Protein AF-A0A414AIY6-F1 (afdb_monomer_lite)

Organism: NCBI:txid208479

pLDDT: mean 79.93, std 10.82, range [49.5, 92.75]

Sequence (89 aa):
MTIKKIPCTYGEYEFYETINNTEVRIASLTGQLVGHSKMFLTMYFPARECSEVILDLKYHAYEEVLEKAMRIIRKKMYVAAQEILNGIR

Radius of gyration: 13.95 Å; chains: 1; bounding box: 40×20×39 Å

Foldseek 3Di:
DDWDWDADPPLKIWIWDQDPNDTDTFWIWAADPPDRQWIWIFGDPPDDDRPGDIDGPPPDDSVVSVVVSVVVSVVVNVVVVVVVVVVVD

Structure (mmCIF, N/CA/C/O backbone):
data_AF-A0A414AIY6-F1
#
_entry.id   AF-A0A414AIY6-F1
#
loop_
_atom_site.group_PDB
_atom_site.id
_atom_site.type_symbol
_atom_site.label_atom_id
_atom_site.label_alt_id
_atom_site.label_comp_id
_atom_site.label_asym_id
_atom_site.label_entity_id
_atom_site.label_seq_id
_atom_site.pdbx_PDB_ins_code
_atom_site.Cartn_x
_atom_site.Cartn_y
_atom_site.Cartn_z
_atom_site.occupancy
_atom_site.B_iso_or_equiv
_atom_si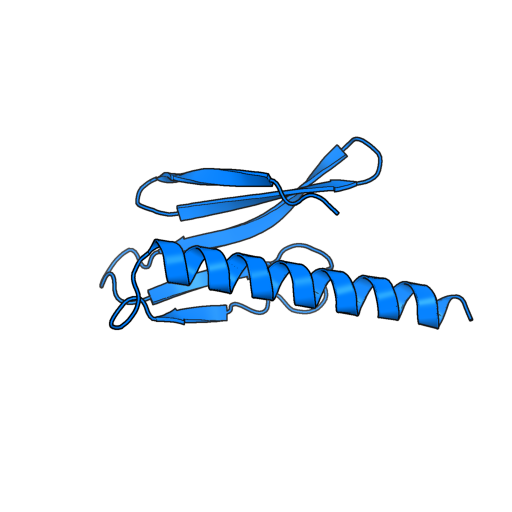te.auth_seq_id
_atom_site.auth_comp_id
_atom_site.auth_asym_id
_atom_site.auth_atom_id
_atom_site.pdbx_PDB_model_num
ATOM 1 N N . MET A 1 1 ? -6.426 10.823 8.528 1.00 68.56 1 MET A N 1
ATOM 2 C CA . MET A 1 1 ? -5.747 9.662 7.930 1.00 68.56 1 MET A CA 1
ATOM 3 C C . MET A 1 1 ? -4.592 10.199 7.113 1.00 68.56 1 MET A C 1
ATOM 5 O O . MET A 1 1 ? -4.827 10.911 6.137 1.00 68.56 1 MET A O 1
ATOM 9 N N . THR A 1 2 ? -3.378 9.961 7.584 1.00 80.44 2 THR A N 1
ATOM 10 C CA . THR A 1 2 ? -2.145 10.475 6.992 1.00 80.44 2 THR A CA 1
ATOM 11 C C . THR A 1 2 ? -1.298 9.285 6.580 1.00 80.44 2 THR A C 1
ATOM 13 O O . THR A 1 2 ? -0.586 8.706 7.395 1.00 80.44 2 THR A O 1
ATOM 16 N N . ILE A 1 3 ? -1.362 8.956 5.290 1.00 86.12 3 ILE A N 1
ATOM 17 C CA . ILE A 1 3 ? -0.588 7.856 4.722 1.00 86.12 3 ILE A CA 1
ATOM 18 C C . ILE A 1 3 ? 0.830 8.352 4.447 1.00 86.12 3 ILE A C 1
ATOM 20 O O . ILE A 1 3 ? 1.039 9.248 3.620 1.00 86.12 3 ILE A O 1
ATOM 24 N N . LYS A 1 4 ? 1.803 7.738 5.113 1.00 90.44 4 LYS A N 1
ATOM 25 C CA . LYS A 1 4 ? 3.232 7.916 4.864 1.00 90.44 4 LYS A CA 1
ATOM 26 C C . LYS A 1 4 ? 3.662 6.982 3.736 1.00 90.44 4 LYS A C 1
ATOM 28 O O . LYS A 1 4 ? 3.315 5.805 3.735 1.00 90.44 4 LYS A O 1
ATOM 33 N N . LYS A 1 5 ? 4.429 7.508 2.781 1.00 90.88 5 LYS A N 1
ATOM 34 C CA . LYS A 1 5 ? 5.035 6.741 1.683 1.00 90.88 5 LYS A CA 1
ATOM 35 C C . LYS A 1 5 ? 6.546 6.682 1.883 1.00 90.88 5 LYS A C 1
ATOM 37 O O . LYS A 1 5 ? 7.165 7.721 2.109 1.00 90.88 5 LYS A O 1
ATOM 42 N N . ILE A 1 6 ? 7.122 5.490 1.809 1.00 91.12 6 ILE A N 1
ATOM 43 C CA . ILE A 1 6 ? 8.560 5.256 1.969 1.00 91.12 6 ILE A CA 1
ATOM 44 C C . ILE A 1 6 ? 9.086 4.660 0.658 1.00 91.12 6 ILE A C 1
ATOM 46 O O . ILE A 1 6 ? 8.559 3.630 0.235 1.00 91.12 6 ILE A O 1
ATOM 50 N N . PRO A 1 7 ? 10.054 5.306 -0.023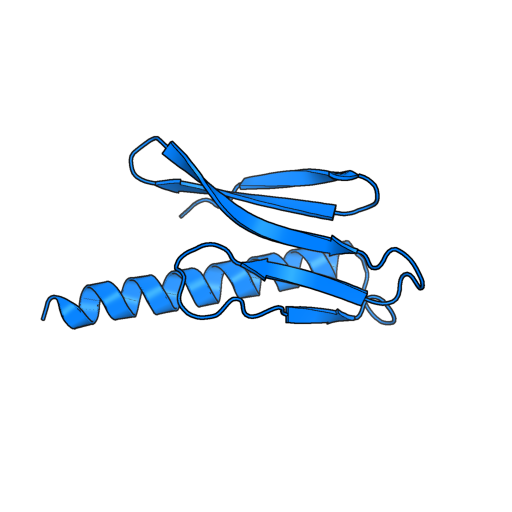 1.00 87.44 7 PRO A N 1
ATOM 51 C CA . PRO A 1 7 ? 10.663 4.746 -1.225 1.00 87.44 7 PRO A CA 1
ATOM 52 C C . PRO A 1 7 ? 11.523 3.526 -0.883 1.00 87.44 7 PRO A C 1
ATOM 54 O O . PRO A 1 7 ? 12.250 3.525 0.111 1.00 87.44 7 PRO A O 1
ATOM 57 N N . CYS A 1 8 ? 11.468 2.521 -1.747 1.00 83.38 8 CYS A N 1
ATOM 58 C CA . CYS A 1 8 ? 12.271 1.306 -1.690 1.00 83.38 8 CYS A CA 1
ATOM 59 C C . CYS A 1 8 ? 13.187 1.215 -2.924 1.00 83.38 8 CYS A C 1
ATOM 61 O O . CYS A 1 8 ? 13.383 2.184 -3.663 1.00 83.38 8 CYS A O 1
ATOM 63 N N . THR A 1 9 ? 13.794 0.051 -3.145 1.00 78.38 9 THR A N 1
ATOM 64 C CA . THR A 1 9 ? 14.637 -0.212 -4.316 1.00 78.38 9 THR A CA 1
ATOM 65 C C . THR A 1 9 ? 13.841 -0.158 -5.621 1.00 78.38 9 THR A C 1
ATOM 67 O O . THR A 1 9 ? 12.677 -0.527 -5.645 1.00 78.38 9 THR A O 1
ATOM 70 N N . TYR A 1 10 ? 14.481 0.271 -6.714 1.00 72.31 10 TYR A N 1
ATOM 71 C CA . TYR A 1 10 ? 13.952 0.175 -8.088 1.00 72.31 10 TYR A CA 1
ATOM 72 C C . TYR A 1 10 ? 12.582 0.820 -8.348 1.00 72.31 10 TYR A C 1
ATOM 74 O O . TYR A 1 10 ? 11.832 0.354 -9.202 1.00 72.31 10 TYR A O 1
ATOM 82 N N . GLY A 1 11 ? 12.268 1.921 -7.662 1.00 72.44 11 GLY A N 1
ATOM 83 C CA . GLY A 1 11 ? 10.974 2.570 -7.849 1.00 72.44 11 GLY A CA 1
ATOM 84 C C . GLY A 1 11 ? 9.841 1.720 -7.276 1.00 72.44 11 GLY A C 1
ATOM 85 O O . GLY A 1 11 ? 8.810 1.536 -7.906 1.00 72.44 11 GLY A O 1
ATOM 86 N N . GLU A 1 12 ? 10.034 1.194 -6.075 1.00 87.19 12 GLU A N 1
ATOM 87 C CA . GLU A 1 12 ? 8.977 0.580 -5.282 1.00 87.19 12 GLU A CA 1
ATOM 88 C C . GLU A 1 12 ? 8.636 1.479 -4.092 1.00 87.19 12 GLU A C 1
ATOM 90 O O . GLU A 1 12 ? 9.440 2.324 -3.684 1.00 87.19 12 GLU A O 1
ATOM 95 N N . TYR A 1 13 ? 7.443 1.307 -3.524 1.00 90.62 13 TYR A N 1
ATOM 96 C CA . TYR A 1 13 ? 7.019 2.050 -2.338 1.00 90.62 13 TYR A CA 1
ATOM 97 C C . TYR A 1 13 ? 6.325 1.167 -1.316 1.00 90.62 13 TYR A C 1
ATOM 99 O O . TYR A 1 13 ? 5.514 0.302 -1.649 1.00 90.62 13 TYR A O 1
ATOM 107 N N . GLU A 1 14 ? 6.554 1.482 -0.050 1.00 92.75 14 GLU A N 1
ATOM 108 C CA . GLU A 1 14 ? 5.736 1.008 1.057 1.00 92.75 14 GLU A CA 1
ATOM 109 C C . GLU A 1 14 ? 4.873 2.140 1.609 1.00 92.75 14 GLU A C 1
ATOM 111 O O . GLU A 1 14 ? 5.306 3.292 1.712 1.00 92.75 14 GLU A O 1
ATOM 116 N N . PHE A 1 15 ? 3.639 1.803 1.978 1.00 92.19 15 PHE A N 1
ATOM 117 C CA . PHE A 1 15 ? 2.669 2.749 2.517 1.00 92.19 15 PHE A CA 1
ATOM 118 C C . PHE A 1 15 ? 2.316 2.371 3.948 1.00 92.19 15 PHE A C 1
ATOM 120 O O . PHE A 1 15 ? 1.962 1.221 4.220 1.00 92.19 15 PHE A O 1
ATOM 127 N N . TYR A 1 16 ? 2.371 3.355 4.839 1.00 91.75 16 TYR A N 1
ATOM 128 C CA . TYR A 1 16 ? 2.130 3.208 6.269 1.00 91.75 16 TYR A CA 1
ATOM 129 C C . TYR A 1 16 ? 1.050 4.180 6.743 1.00 91.75 16 TYR A C 1
ATOM 131 O O . TYR A 1 16 ? 0.961 5.302 6.248 1.00 91.75 16 TYR A O 1
ATOM 139 N N . GLU A 1 17 ? 0.263 3.764 7.728 1.00 89.44 17 GLU A N 1
ATOM 140 C CA . GLU A 1 17 ? -0.678 4.615 8.460 1.00 89.44 17 GLU A CA 1
ATOM 141 C C . GLU A 1 17 ? -0.455 4.429 9.961 1.00 89.44 17 GLU A C 1
ATOM 143 O O . GLU A 1 17 ? -0.171 3.323 10.424 1.00 89.44 17 GLU A O 1
ATOM 148 N N . THR A 1 18 ? -0.609 5.502 10.732 1.00 87.38 18 THR A N 1
ATOM 149 C CA . THR A 1 18 ? -0.563 5.426 12.193 1.00 87.38 18 THR A CA 1
ATOM 150 C C . THR A 1 18 ? -1.943 5.072 12.740 1.00 87.38 18 THR A C 1
ATOM 152 O O . THR A 1 18 ? -2.874 5.872 12.660 1.00 87.38 18 THR A O 1
ATOM 155 N N . ILE A 1 19 ? -2.068 3.891 13.344 1.00 80.94 19 ILE A N 1
ATOM 156 C CA . ILE A 1 19 ? -3.291 3.408 13.994 1.00 80.94 19 ILE A CA 1
ATOM 157 C C . ILE A 1 19 ? -2.963 3.162 15.464 1.00 80.94 19 ILE A C 1
ATOM 159 O O . ILE A 1 19 ? -2.054 2.396 15.769 1.00 80.94 19 ILE A O 1
ATOM 163 N N . ASN A 1 20 ? -3.678 3.811 16.388 1.00 81.56 20 ASN A N 1
ATOM 164 C CA . ASN A 1 20 ? -3.455 3.670 17.837 1.00 81.56 20 ASN A CA 1
ATOM 165 C C . ASN A 1 20 ? -1.971 3.828 18.238 1.00 81.56 20 ASN A C 1
ATOM 167 O O . ASN A 1 20 ? -1.415 2.984 18.937 1.00 81.56 20 ASN A O 1
ATOM 171 N N . ASN A 1 21 ? -1.313 4.887 17.749 1.00 83.69 21 ASN A N 1
ATOM 172 C CA . ASN A 1 21 ? 0.119 5.170 17.949 1.00 83.69 21 ASN A CA 1
ATOM 173 C C . ASN A 1 21 ? 1.094 4.103 17.415 1.00 83.69 21 ASN A C 1
ATOM 175 O O . ASN A 1 21 ? 2.278 4.145 17.735 1.00 83.69 21 ASN A O 1
ATOM 179 N N . THR A 1 22 ? 0.625 3.180 16.578 1.00 84.06 22 THR A N 1
ATOM 180 C CA . THR A 1 22 ? 1.454 2.161 15.926 1.00 84.06 22 THR A CA 1
ATOM 181 C C . THR A 1 22 ? 1.514 2.447 14.429 1.00 84.06 22 THR A C 1
ATOM 183 O O . THR A 1 22 ? 0.472 2.620 13.796 1.00 84.06 22 THR A O 1
ATOM 186 N N . GLU A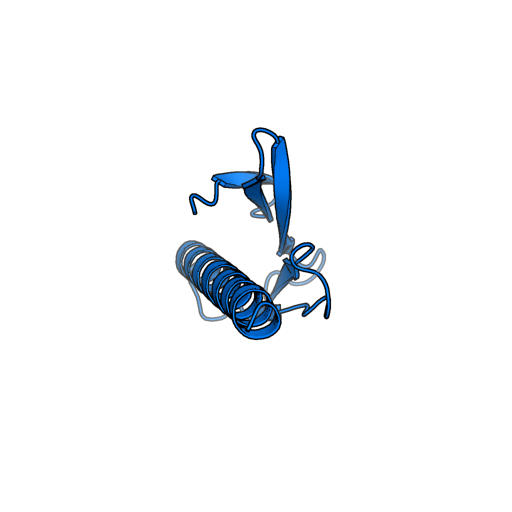 1 23 ? 2.714 2.516 13.846 1.00 89.75 23 GLU A N 1
ATOM 187 C CA . GLU A 1 23 ? 2.863 2.553 12.385 1.00 89.75 23 GLU A CA 1
ATOM 188 C C . GLU A 1 23 ? 2.545 1.166 11.819 1.00 89.75 23 GLU A C 1
ATOM 190 O O . GLU A 1 23 ? 3.218 0.180 12.117 1.00 89.75 23 GLU A O 1
ATOM 195 N N . VAL A 1 24 ? 1.506 1.089 10.994 1.00 88.88 24 VAL A N 1
ATOM 196 C CA . VAL A 1 24 ? 1.062 -0.146 10.350 1.00 88.88 24 VAL A CA 1
ATOM 197 C C . VAL A 1 24 ? 1.305 -0.022 8.858 1.00 88.88 24 VAL A C 1
ATOM 199 O O . VAL A 1 24 ? 0.862 0.939 8.228 1.00 88.88 24 VAL A O 1
ATOM 202 N N . ARG A 1 25 ? 1.986 -1.007 8.270 1.00 89.62 25 ARG A N 1
ATOM 203 C CA . ARG A 1 25 ? 2.108 -1.114 6.815 1.00 89.62 25 ARG A CA 1
ATOM 204 C C . ARG A 1 25 ? 0.752 -1.491 6.231 1.00 89.62 25 ARG A C 1
ATOM 206 O O . ARG A 1 25 ? 0.234 -2.569 6.507 1.00 89.62 25 ARG A O 1
ATOM 213 N N . ILE A 1 26 ? 0.195 -0.617 5.402 1.00 90.12 26 ILE A N 1
ATOM 214 C CA . ILE A 1 26 ? -1.140 -0.794 4.821 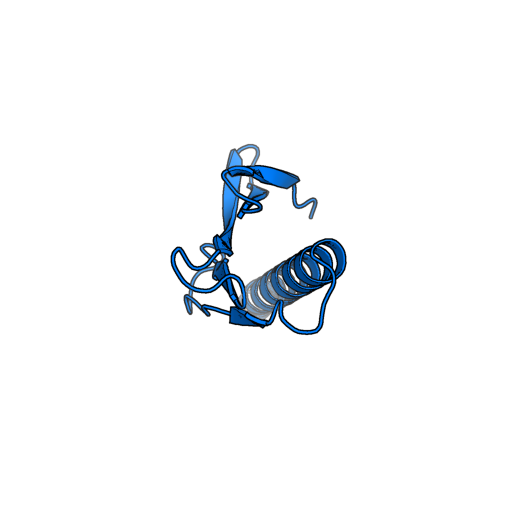1.00 90.12 26 ILE A CA 1
ATOM 215 C C . ILE A 1 26 ? -1.101 -1.252 3.364 1.00 90.12 26 ILE A C 1
ATOM 217 O O . ILE A 1 26 ? -2.043 -1.903 2.917 1.00 90.12 26 ILE A O 1
ATOM 221 N N . ALA A 1 27 ? -0.031 -0.951 2.622 1.00 91.12 27 ALA A N 1
ATOM 222 C CA . ALA A 1 27 ? 0.121 -1.380 1.233 1.00 91.12 27 ALA A CA 1
ATOM 223 C C . ALA A 1 27 ? 1.587 -1.389 0.769 1.00 91.12 27 ALA A C 1
ATOM 225 O O . ALA A 1 27 ? 2.475 -0.839 1.427 1.00 91.12 27 ALA A O 1
ATOM 226 N N . SER A 1 28 ? 1.832 -1.993 -0.389 1.00 91.75 28 SER A N 1
ATOM 227 C CA . SER A 1 28 ? 3.083 -1.922 -1.143 1.00 91.75 28 SER A CA 1
ATOM 228 C C . SER A 1 28 ? 2.811 -1.739 -2.630 1.00 91.75 28 SER A C 1
ATOM 230 O O . SER A 1 28 ? 1.802 -2.217 -3.139 1.00 91.75 28 SER A O 1
ATOM 232 N N . LEU A 1 29 ? 3.695 -1.021 -3.314 1.00 90.06 29 LEU A N 1
ATOM 233 C CA . LEU A 1 29 ? 3.700 -0.862 -4.761 1.00 90.06 29 LEU A CA 1
ATOM 234 C C . LEU A 1 29 ? 5.026 -1.416 -5.278 1.00 90.06 29 LEU A C 1
ATOM 236 O O . LEU A 1 29 ? 6.065 -0.796 -5.058 1.00 90.06 29 LEU A O 1
ATOM 240 N N . THR A 1 30 ? 4.981 -2.577 -5.922 1.00 88.69 30 THR A N 1
ATOM 241 C CA . THR A 1 30 ? 6.170 -3.304 -6.387 1.00 88.69 30 THR A CA 1
ATOM 242 C C . THR A 1 30 ? 6.226 -3.369 -7.907 1.00 88.69 30 THR A C 1
ATOM 244 O O . THR A 1 30 ? 5.196 -3.358 -8.584 1.00 88.69 30 THR A O 1
ATOM 247 N N . GLY A 1 31 ? 7.433 -3.393 -8.464 1.00 80.69 31 GLY A N 1
ATOM 248 C CA . GLY A 1 31 ? 7.653 -3.512 -9.902 1.00 80.69 31 GLY A CA 1
ATOM 249 C C . GLY A 1 31 ? 7.721 -4.971 -10.349 1.00 80.69 31 GLY A C 1
ATOM 250 O O . GLY A 1 31 ? 7.952 -5.883 -9.557 1.00 80.69 31 GLY A O 1
ATOM 251 N N . GLN A 1 32 ? 7.552 -5.213 -11.647 1.00 71.88 32 GLN A N 1
ATOM 252 C CA . GLN A 1 32 ? 7.868 -6.515 -12.232 1.00 71.88 32 GLN A CA 1
ATOM 253 C C . GLN A 1 32 ? 9.390 -6.639 -12.444 1.00 71.88 32 GLN A C 1
ATOM 255 O O . GLN A 1 32 ? 10.000 -5.757 -13.046 1.00 71.88 32 GLN A O 1
ATOM 260 N N . LEU A 1 33 ? 10.001 -7.744 -11.992 1.00 61.81 33 LEU A N 1
ATOM 261 C CA . LEU A 1 33 ? 11.442 -8.016 -12.171 1.00 61.81 33 LEU A CA 1
ATOM 262 C C . LEU A 1 33 ? 11.854 -8.151 -13.650 1.00 61.81 33 LEU A C 1
ATOM 264 O O . LEU A 1 33 ? 13.017 -7.950 -13.987 1.00 61.81 33 LEU A O 1
ATOM 268 N N . VAL A 1 34 ? 10.912 -8.495 -14.537 1.00 57.28 34 VAL A N 1
ATOM 269 C CA . VAL A 1 34 ? 11.136 -8.658 -15.980 1.00 57.28 34 VAL A CA 1
ATOM 270 C C . VAL A 1 34 ? 10.033 -7.925 -16.739 1.00 57.28 34 VAL A C 1
ATOM 272 O O . VAL A 1 34 ? 8.857 -8.251 -16.592 1.00 57.28 34 VAL A O 1
ATOM 275 N N . GLY A 1 35 ? 10.422 -6.944 -17.559 1.00 58.75 35 GLY A N 1
ATOM 276 C CA . GLY A 1 35 ? 9.503 -6.078 -18.300 1.00 58.75 35 GLY A CA 1
ATOM 277 C C . GLY A 1 35 ? 8.905 -4.979 -17.415 1.00 58.75 35 GLY A C 1
ATOM 278 O O . GLY A 1 35 ? 7.871 -5.177 -16.790 1.00 58.75 35 GLY A O 1
ATOM 279 N N . HIS A 1 36 ? 9.516 -3.789 -17.414 1.00 64.38 36 HIS A N 1
ATOM 280 C CA . HIS A 1 36 ? 9.130 -2.601 -16.623 1.00 64.38 36 HIS A CA 1
ATOM 281 C C . HIS A 1 36 ? 7.791 -1.950 -17.037 1.00 64.38 36 HIS A C 1
ATOM 283 O O . HIS A 1 36 ? 7.641 -0.734 -17.011 1.00 64.38 36 HIS A O 1
ATOM 289 N N . SER A 1 37 ? 6.814 -2.738 -17.480 1.00 73.69 37 SER A N 1
ATOM 290 C CA . SER A 1 37 ? 5.533 -2.235 -17.986 1.00 73.69 37 SER A CA 1
ATOM 291 C C . SER A 1 37 ? 4.426 -2.225 -16.936 1.00 73.69 37 SER A C 1
ATOM 293 O O . SER A 1 37 ? 3.366 -1.668 -17.191 1.00 73.69 37 SER A O 1
ATOM 295 N N . LYS A 1 38 ? 4.636 -2.833 -15.762 1.00 82.44 38 LYS A N 1
ATOM 296 C CA . LYS A 1 38 ? 3.593 -2.998 -14.745 1.00 82.44 38 LYS A CA 1
ATOM 297 C C . LYS A 1 38 ? 4.134 -2.792 -13.338 1.00 82.44 38 LYS A C 1
ATOM 299 O O . LYS A 1 38 ? 5.257 -3.195 -13.032 1.00 82.44 38 LYS A O 1
ATOM 304 N N . MET A 1 39 ? 3.288 -2.223 -12.488 1.00 85.88 39 MET A N 1
ATOM 305 C CA . MET A 1 39 ? 3.439 -2.225 -11.039 1.00 85.88 39 MET A CA 1
ATOM 306 C C . MET A 1 39 ? 2.246 -2.901 -10.379 1.00 85.88 39 MET A C 1
ATOM 308 O O . MET A 1 39 ? 1.128 -2.854 -10.893 1.00 85.88 39 MET A O 1
ATOM 312 N N . PHE A 1 40 ? 2.482 -3.484 -9.215 1.00 86.81 40 PHE A N 1
ATOM 313 C CA . PHE A 1 40 ? 1.501 -4.221 -8.441 1.00 86.81 40 PHE A CA 1
ATOM 314 C C . PHE A 1 40 ? 1.283 -3.504 -7.119 1.00 86.81 40 PHE A C 1
ATOM 316 O O . PHE A 1 40 ? 2.192 -3.392 -6.301 1.00 86.81 40 PHE A O 1
ATOM 323 N N . LEU A 1 41 ? 0.073 -2.990 -6.918 1.00 88.69 41 LEU A N 1
ATOM 324 C CA . LEU A 1 41 ? -0.348 -2.458 -5.631 1.00 88.69 41 LEU A CA 1
ATOM 325 C C . LEU A 1 41 ? -0.960 -3.594 -4.810 1.00 88.69 41 LEU A C 1
ATOM 327 O O . LEU A 1 41 ? -2.063 -4.046 -5.113 1.00 88.69 41 LEU A O 1
ATOM 331 N N . THR A 1 42 ? -0.267 -4.016 -3.757 1.00 87.62 42 THR A N 1
ATOM 332 C CA . THR A 1 42 ? -0.740 -5.019 -2.797 1.00 87.62 42 THR A CA 1
ATOM 333 C C . THR A 1 42 ? -1.190 -4.320 -1.521 1.00 87.62 42 THR A C 1
ATOM 335 O O . THR A 1 42 ? -0.392 -3.631 -0.890 1.00 87.62 42 THR A O 1
ATOM 338 N N . MET A 1 43 ? -2.451 -4.485 -1.110 1.00 86.75 43 MET A N 1
ATOM 339 C CA . MET A 1 43 ? -2.929 -3.952 0.173 1.00 86.75 43 MET A CA 1
ATOM 340 C C . MET A 1 43 ? -2.959 -5.015 1.273 1.00 86.75 43 MET A C 1
ATOM 342 O O . MET A 1 43 ? -3.387 -6.141 1.038 1.00 86.75 43 MET A O 1
ATOM 346 N N . TYR A 1 44 ? -2.576 -4.620 2.486 1.00 83.12 44 TYR A N 1
ATOM 347 C CA . TYR A 1 44 ? -2.538 -5.467 3.684 1.00 83.12 44 TYR A CA 1
ATOM 348 C C . TYR A 1 44 ? -3.601 -5.085 4.721 1.00 83.12 44 TYR A C 1
ATOM 350 O O . TYR A 1 44 ? -3.944 -5.893 5.582 1.00 83.12 44 TYR A O 1
ATOM 358 N N . PHE A 1 45 ? -4.138 -3.863 4.650 1.00 75.25 45 PHE A N 1
ATOM 359 C CA . PHE A 1 45 ? -5.148 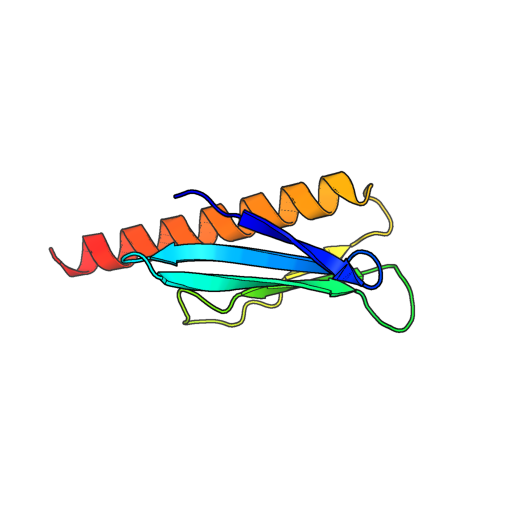-3.374 5.584 1.00 75.25 45 PHE A CA 1
ATOM 360 C C . PHE A 1 45 ? -6.118 -2.385 4.915 1.00 75.25 45 PHE A C 1
ATOM 362 O O . PHE A 1 45 ? -5.682 -1.590 4.079 1.00 75.25 45 PHE A O 1
ATOM 369 N N . PRO A 1 46 ? -7.402 -2.362 5.321 1.00 64.81 46 PRO A N 1
ATOM 370 C CA . PRO A 1 46 ? -8.108 -3.375 6.108 1.00 64.81 46 PRO A CA 1
ATOM 371 C C . PRO A 1 46 ? -8.449 -4.580 5.229 1.00 64.81 46 PRO A C 1
ATOM 373 O O . PRO A 1 46 ? -9.013 -4.466 4.141 1.00 64.81 46 PRO A O 1
ATOM 376 N N . ALA A 1 47 ? -8.012 -5.743 5.700 1.00 61.81 47 ALA A N 1
ATOM 377 C CA . ALA A 1 47 ? -8.012 -6.993 4.968 1.00 61.81 47 ALA A CA 1
ATOM 378 C C . ALA A 1 47 ? -9.432 -7.512 4.727 1.00 61.81 47 ALA A C 1
ATOM 380 O O . ALA A 1 47 ? -10.158 -7.808 5.675 1.00 61.81 47 ALA A O 1
ATOM 381 N N . ARG A 1 48 ? -9.783 -7.714 3.455 1.00 51.22 48 ARG A N 1
ATOM 382 C CA . ARG A 1 48 ? -10.684 -8.812 3.066 1.00 51.22 48 ARG A CA 1
ATOM 383 C C . ARG A 1 48 ? -10.470 -9.324 1.650 1.00 51.22 48 ARG A C 1
ATOM 385 O O . ARG A 1 48 ? -10.772 -10.477 1.386 1.00 51.22 48 ARG A O 1
ATOM 392 N N . GLU A 1 49 ? -9.815 -8.550 0.796 1.00 49.50 49 GLU A N 1
ATOM 393 C CA . GLU A 1 49 ? -9.264 -9.039 -0.462 1.00 49.50 49 GLU A CA 1
ATOM 394 C C . GLU A 1 49 ? -7.877 -8.426 -0.627 1.00 49.50 49 GLU A C 1
ATOM 396 O O . GLU A 1 49 ? -7.743 -7.200 -0.637 1.00 49.50 49 GLU A O 1
ATOM 401 N N . CYS A 1 50 ? -6.842 -9.258 -0.764 1.00 52.31 50 CYS A N 1
ATOM 402 C CA . CYS A 1 50 ? -5.593 -8.833 -1.388 1.00 52.31 50 CYS A CA 1
ATOM 403 C C . CYS A 1 50 ? -5.921 -8.485 -2.846 1.00 52.31 50 CYS A C 1
ATOM 405 O O . CYS A 1 50 ? -5.733 -9.296 -3.747 1.00 52.31 50 CYS A O 1
ATOM 407 N N . SER A 1 51 ? -6.509 -7.310 -3.076 1.00 59.72 51 SER A N 1
ATOM 408 C CA . SER A 1 51 ? -6.744 -6.798 -4.416 1.00 59.72 51 SER A CA 1
ATOM 409 C C . SER A 1 51 ? -5.387 -6.363 -4.949 1.00 59.72 51 SER A C 1
ATOM 411 O O . SER A 1 51 ? -4.992 -5.216 -4.755 1.00 59.72 51 SER A O 1
ATOM 413 N N . GLU A 1 52 ? -4.650 -7.284 -5.565 1.00 66.81 52 GLU A N 1
ATOM 414 C CA . GLU A 1 52 ? -3.513 -6.907 -6.391 1.00 66.81 52 GLU A CA 1
ATOM 415 C C . GLU A 1 52 ? -4.054 -6.029 -7.524 1.00 66.81 52 GLU A C 1
ATOM 417 O O . GLU A 1 52 ? -4.791 -6.487 -8.399 1.00 66.81 52 GLU A O 1
ATOM 422 N N . VAL A 1 53 ? -3.767 -4.729 -7.463 1.00 80.06 53 VAL A N 1
ATOM 423 C CA . VAL A 1 53 ? -4.141 -3.808 -8.534 1.00 80.06 53 VAL A CA 1
ATOM 424 C C . VAL A 1 53 ? -2.939 -3.624 -9.438 1.00 80.06 53 VAL A C 1
ATOM 426 O O . VAL A 1 53 ? -1.927 -3.054 -9.033 1.00 80.06 53 VAL A O 1
ATOM 429 N N . ILE A 1 54 ? -3.076 -4.082 -10.680 1.00 81.81 54 ILE A N 1
ATOM 430 C CA . ILE A 1 54 ? -2.067 -3.892 -11.717 1.00 81.81 54 ILE A CA 1
ATOM 431 C C . ILE A 1 54 ? -2.182 -2.463 -12.256 1.00 81.81 54 ILE A C 1
ATOM 433 O O . ILE A 1 54 ? -3.234 -2.044 -12.746 1.00 81.81 54 ILE A O 1
ATOM 437 N N . LEU A 1 55 ? -1.088 -1.714 -12.177 1.00 81.06 55 LEU A N 1
ATOM 438 C CA . LEU A 1 55 ? -0.946 -0.375 -12.732 1.00 81.06 55 LEU A CA 1
ATOM 439 C C . LEU A 1 55 ? 0.022 -0.431 -13.914 1.00 81.06 55 LEU A C 1
ATOM 441 O O . LEU A 1 55 ? 1.174 -0.825 -13.761 1.00 81.06 55 LEU A O 1
ATOM 445 N N . ASP A 1 56 ? -0.461 -0.061 -15.097 1.00 77.25 56 ASP A N 1
ATOM 446 C CA . ASP A 1 56 ? 0.348 -0.033 -16.315 1.00 77.25 56 ASP A CA 1
ATOM 447 C C . ASP A 1 56 ? 1.278 1.195 -16.310 1.00 77.25 56 ASP A C 1
ATOM 449 O O . ASP A 1 5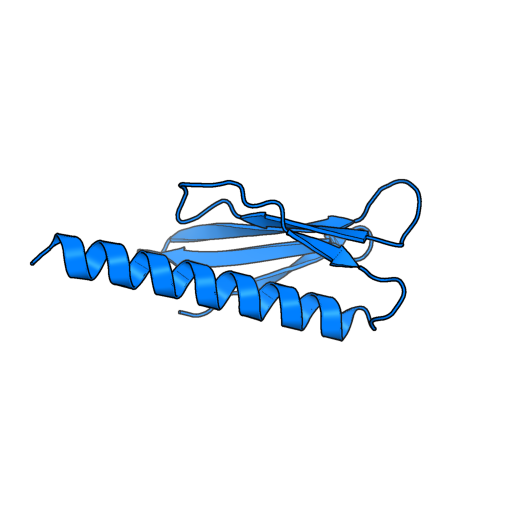6 ? 0.823 2.321 -16.106 1.00 77.25 56 ASP A O 1
ATOM 453 N N . LEU A 1 57 ? 2.573 0.963 -16.524 1.00 73.38 57 LEU A N 1
ATOM 454 C CA . LEU A 1 57 ? 3.617 1.985 -16.650 1.00 73.38 57 LEU A CA 1
ATOM 455 C C . LEU A 1 57 ? 3.818 2.439 -18.101 1.00 73.38 57 LEU A C 1
ATOM 457 O O . LEU A 1 57 ? 4.436 3.470 -18.342 1.00 73.38 57 LEU A O 1
ATOM 461 N N . LYS A 1 58 ? 3.309 1.691 -19.089 1.00 68.25 58 LYS A N 1
ATOM 462 C CA . LYS A 1 58 ? 3.581 1.918 -20.518 1.00 68.25 58 LYS A CA 1
ATOM 463 C C . LYS A 1 58 ? 3.091 3.279 -21.024 1.00 68.25 58 LYS A C 1
ATOM 465 O O . LYS A 1 58 ? 3.601 3.772 -22.026 1.00 68.25 58 LYS A O 1
ATOM 470 N N . TYR A 1 59 ? 2.112 3.869 -20.342 1.00 64.12 59 TYR A N 1
ATOM 471 C CA . TYR A 1 59 ? 1.441 5.104 -20.759 1.00 64.12 59 TYR A CA 1
ATOM 472 C C . TYR A 1 59 ? 1.440 6.198 -19.687 1.00 64.12 59 TYR A C 1
ATOM 474 O O . TYR A 1 59 ? 0.794 7.223 -19.883 1.00 64.12 59 TYR A O 1
ATOM 482 N N . HIS A 1 60 ? 2.126 5.982 -18.564 1.00 67.06 60 HIS A N 1
ATOM 483 C CA . HIS A 1 60 ? 2.060 6.870 -17.408 1.00 67.06 60 HIS A CA 1
ATOM 484 C C . HIS A 1 60 ? 3.449 7.196 -16.880 1.00 67.06 60 HIS A C 1
ATOM 486 O O . HIS A 1 60 ? 4.309 6.320 -16.779 1.00 67.06 60 HIS A O 1
ATOM 492 N N . ALA A 1 61 ? 3.652 8.454 -16.489 1.00 77.94 61 ALA A N 1
ATOM 493 C CA . ALA A 1 61 ? 4.825 8.809 -15.707 1.00 77.94 61 ALA A CA 1
ATOM 494 C C . ALA A 1 61 ? 4.758 8.115 -14.336 1.00 77.94 61 ALA A C 1
ATOM 496 O O . ALA A 1 61 ? 3.685 7.894 -13.772 1.00 77.94 61 ALA A O 1
ATOM 497 N N . TYR A 1 62 ? 5.917 7.785 -13.774 1.00 76.19 62 TYR A N 1
ATOM 498 C CA . TYR A 1 62 ? 6.006 7.075 -12.498 1.00 76.19 62 TYR A CA 1
ATOM 499 C C . TYR A 1 62 ? 5.285 7.808 -11.346 1.00 76.19 62 TYR A C 1
ATOM 501 O O . TYR A 1 62 ? 4.632 7.186 -10.507 1.00 76.19 62 TYR A O 1
ATOM 509 N N . GLU A 1 63 ? 5.328 9.142 -11.343 1.00 82.38 63 GLU A N 1
ATOM 510 C CA . GLU A 1 63 ? 4.604 9.981 -10.381 1.00 82.38 63 GLU A CA 1
ATOM 511 C C . GLU A 1 63 ? 3.079 9.827 -10.500 1.00 82.38 63 GLU A C 1
ATOM 513 O O . GLU A 1 63 ? 2.399 9.680 -9.484 1.00 82.38 63 GLU A O 1
ATOM 518 N N . GLU A 1 64 ? 2.539 9.753 -11.720 1.00 84.44 64 GLU A N 1
ATOM 519 C CA . GLU A 1 64 ? 1.104 9.534 -11.954 1.00 84.44 64 GLU A CA 1
ATOM 520 C C . GLU A 1 64 ? 0.653 8.166 -11.426 1.00 84.44 64 GLU A C 1
ATOM 522 O O . GLU A 1 64 ? -0.443 8.015 -10.876 1.00 84.44 64 GLU A O 1
ATOM 527 N N . VAL A 1 65 ? 1.509 7.152 -11.570 1.00 84.25 65 VAL A N 1
ATOM 528 C CA . VAL A 1 65 ? 1.252 5.793 -11.076 1.00 84.25 65 VAL A CA 1
ATOM 529 C C . VAL A 1 65 ? 1.224 5.782 -9.552 1.00 84.25 65 VAL A C 1
ATOM 531 O O . VAL A 1 65 ? 0.313 5.199 -8.956 1.00 84.25 65 VAL A O 1
ATOM 534 N N . LEU A 1 66 ? 2.159 6.489 -8.915 1.00 86.81 66 LEU A N 1
ATOM 535 C CA . LEU A 1 66 ? 2.194 6.662 -7.467 1.00 86.81 66 LEU A CA 1
ATOM 536 C C . LEU A 1 66 ? 0.960 7.412 -6.942 1.00 86.81 66 LEU A C 1
ATOM 538 O O . LEU A 1 66 ? 0.361 7.005 -5.943 1.00 86.81 66 LEU A O 1
ATOM 542 N N . GLU A 1 67 ? 0.538 8.484 -7.611 1.00 89.25 67 GLU A N 1
ATOM 543 C CA . GLU A 1 67 ? -0.684 9.214 -7.259 1.00 89.25 67 GLU A CA 1
ATOM 544 C C . GLU A 1 67 ? -1.933 8.342 -7.404 1.00 89.25 67 GLU A C 1
ATOM 546 O O . GLU A 1 67 ? -2.804 8.322 -6.524 1.00 89.25 67 GLU A O 1
ATOM 551 N N . LYS A 1 68 ? -2.008 7.562 -8.486 1.00 89.00 68 LYS A N 1
ATOM 552 C CA . LYS A 1 68 ? -3.090 6.603 -8.718 1.00 89.00 68 LYS A CA 1
ATOM 553 C C . LYS A 1 68 ? -3.127 5.537 -7.624 1.00 89.00 68 LYS A C 1
ATOM 555 O O . LYS A 1 68 ? -4.215 5.265 -7.110 1.00 89.00 68 LYS A O 1
ATOM 560 N N . ALA A 1 69 ? -1.974 4.998 -7.222 1.00 88.12 69 ALA A N 1
ATOM 561 C CA . ALA A 1 69 ? -1.861 4.061 -6.106 1.00 88.12 69 ALA A CA 1
ATOM 562 C C . ALA A 1 69 ? -2.371 4.682 -4.795 1.00 88.12 69 ALA A C 1
ATOM 564 O O . ALA A 1 69 ? -3.267 4.131 -4.157 1.00 88.12 69 ALA A O 1
ATOM 565 N N . MET A 1 70 ? -1.905 5.886 -4.447 1.00 89.56 70 MET A N 1
ATOM 566 C CA . MET A 1 70 ? -2.360 6.623 -3.259 1.00 89.56 70 MET A CA 1
ATOM 567 C C . MET A 1 70 ? -3.874 6.856 -3.250 1.00 89.56 70 MET A C 1
ATOM 569 O O . MET A 1 70 ? -4.526 6.709 -2.213 1.00 89.56 70 MET A O 1
ATOM 573 N N . ARG A 1 71 ? -4.462 7.200 -4.401 1.00 90.25 71 ARG A N 1
ATOM 574 C CA . ARG A 1 71 ? -5.912 7.391 -4.533 1.00 90.25 71 ARG A CA 1
ATOM 575 C C . ARG A 1 71 ? -6.683 6.093 -4.291 1.00 90.25 71 ARG A C 1
ATOM 577 O O . ARG A 1 71 ? -7.718 6.126 -3.626 1.00 90.25 71 ARG A O 1
ATOM 584 N N . ILE A 1 72 ? -6.189 4.967 -4.808 1.00 88.38 72 ILE A N 1
ATOM 585 C CA . ILE A 1 72 ? -6.794 3.644 -4.592 1.00 88.38 72 ILE A CA 1
ATOM 586 C C . ILE A 1 72 ? -6.747 3.273 -3.109 1.00 88.38 72 ILE A C 1
ATOM 588 O O . ILE A 1 72 ? -7.793 2.937 -2.550 1.00 88.38 72 ILE A O 1
ATOM 592 N N . ILE A 1 73 ? -5.579 3.408 -2.469 1.00 88.12 73 ILE A N 1
ATOM 593 C CA . ILE A 1 73 ? -5.397 3.118 -1.039 1.00 88.12 73 ILE A CA 1
ATOM 594 C C . ILE A 1 73 ? -6.393 3.937 -0.212 1.00 88.12 73 ILE A C 1
ATOM 596 O O . ILE A 1 73 ? -7.176 3.376 0.551 1.00 88.12 73 ILE A O 1
ATOM 600 N N . ARG A 1 74 ? -6.446 5.262 -0.418 1.00 88.19 74 ARG A N 1
ATOM 601 C CA . ARG A 1 74 ? -7.376 6.148 0.304 1.00 88.19 74 ARG A CA 1
ATOM 602 C C . ARG A 1 74 ? -8.833 5.733 0.130 1.00 88.19 74 ARG A C 1
ATOM 604 O O . ARG A 1 74 ? -9.573 5.697 1.110 1.00 88.19 74 ARG A O 1
ATOM 611 N N . LYS A 1 75 ? -9.248 5.415 -1.101 1.00 87.38 75 LYS A N 1
ATOM 612 C CA . LYS A 1 75 ? -10.625 5.000 -1.392 1.00 87.38 75 LYS A CA 1
ATOM 613 C C . LYS A 1 75 ? -10.980 3.706 -0.662 1.00 87.38 75 LYS A C 1
ATOM 615 O O . LYS A 1 75 ? -12.039 3.637 -0.050 1.00 87.38 75 LYS A O 1
ATOM 620 N N . LYS A 1 76 ? -10.109 2.696 -0.710 1.00 85.06 76 LYS A N 1
ATOM 621 C CA . LYS A 1 76 ? -10.348 1.405 -0.050 1.00 85.06 76 LYS A CA 1
ATOM 622 C C . LYS A 1 76 ? -10.373 1.538 1.477 1.00 85.06 76 LYS A C 1
ATOM 624 O O . LYS A 1 76 ? -11.285 1.013 2.106 1.00 85.06 76 LYS A O 1
ATOM 629 N N . MET A 1 77 ? -9.446 2.307 2.052 1.00 83.62 77 MET A N 1
ATOM 630 C CA . MET A 1 77 ? -9.441 2.632 3.484 1.00 83.62 77 MET A CA 1
ATOM 631 C C . MET A 1 77 ? -10.743 3.320 3.920 1.00 83.62 77 MET A C 1
ATOM 633 O O . MET A 1 77 ? -11.312 2.971 4.950 1.00 83.62 77 MET A O 1
ATOM 637 N N . TYR A 1 78 ? -11.238 4.274 3.123 1.00 85.38 78 TYR A N 1
ATOM 638 C CA . TYR A 1 78 ? -12.493 4.970 3.407 1.00 85.38 78 TYR A CA 1
ATOM 639 C C . TYR A 1 78 ? -13.706 4.033 3.377 1.00 85.38 78 TYR A C 1
ATOM 641 O O . TYR A 1 78 ? -14.514 4.066 4.300 1.00 85.38 78 TYR A O 1
ATOM 649 N N . VAL A 1 79 ? -13.815 3.181 2.350 1.00 84.31 79 VAL A N 1
ATOM 650 C CA . VAL A 1 79 ? -14.908 2.198 2.232 1.00 84.31 79 VAL A CA 1
ATOM 651 C C . VAL A 1 79 ? -14.954 1.296 3.460 1.00 84.31 79 VAL A C 1
ATOM 653 O O . VAL A 1 79 ? -16.001 1.149 4.078 1.00 84.31 79 VAL A O 1
ATOM 656 N N . ALA A 1 80 ? -13.811 0.763 3.878 1.00 80.00 80 ALA A N 1
ATOM 657 C CA . ALA A 1 80 ? -13.771 -0.109 5.039 1.00 80.00 80 ALA A CA 1
ATOM 658 C C . ALA A 1 80 ? -14.055 0.620 6.362 1.00 80.00 80 ALA A C 1
ATOM 660 O O . ALA A 1 80 ? -14.704 0.063 7.245 1.00 80.00 80 ALA A O 1
ATOM 661 N N . ALA A 1 81 ? -13.632 1.881 6.502 1.00 81.12 81 ALA A N 1
ATOM 662 C CA . ALA A 1 81 ? -14.033 2.697 7.645 1.00 81.12 81 ALA A CA 1
ATOM 663 C C . ALA A 1 81 ? -15.560 2.890 7.687 1.00 81.12 81 ALA A C 1
ATOM 665 O O . ALA A 1 81 ? -16.161 2.790 8.755 1.00 81.12 81 ALA A O 1
ATOM 666 N N . GLN A 1 82 ? -16.201 3.115 6.534 1.00 82.81 82 GLN A N 1
ATOM 667 C CA . GLN A 1 82 ? -17.659 3.207 6.445 1.00 82.81 82 GLN A CA 1
ATOM 668 C C . GLN A 1 82 ? -18.359 1.886 6.775 1.00 82.81 82 GLN A C 1
ATOM 670 O O . GLN A 1 82 ? -19.371 1.908 7.465 1.00 82.81 82 GLN A O 1
ATOM 675 N N . GLU A 1 83 ? -17.839 0.746 6.317 1.00 82.00 83 GLU A N 1
ATOM 676 C CA . GLU A 1 83 ? -18.391 -0.576 6.644 1.00 82.00 83 GLU A CA 1
ATOM 677 C C . GLU A 1 83 ? -18.376 -0.841 8.154 1.00 82.00 83 GLU A C 1
ATOM 679 O O . GLU A 1 83 ? -19.387 -1.269 8.709 1.00 82.00 83 GLU A O 1
ATOM 684 N N . ILE A 1 84 ? -17.268 -0.517 8.831 1.00 78.50 84 ILE A N 1
ATOM 685 C CA . ILE A 1 84 ? -17.160 -0.625 10.293 1.00 78.50 84 ILE A CA 1
ATOM 686 C C . ILE A 1 84 ? -18.196 0.274 10.975 1.00 78.50 84 ILE A C 1
ATOM 688 O O . ILE A 1 84 ? -18.918 -0.181 11.857 1.00 78.50 84 ILE A O 1
ATOM 692 N N . LEU A 1 85 ? -18.297 1.539 10.556 1.00 78.31 85 LEU A N 1
ATOM 693 C CA . LEU A 1 85 ? -19.245 2.491 11.140 1.00 78.31 85 LEU A CA 1
ATOM 694 C C . LEU A 1 85 ? -20.706 2.076 10.917 1.00 78.31 85 LEU A C 1
ATOM 696 O O . LEU A 1 85 ? -21.529 2.240 11.814 1.00 78.31 85 LEU A O 1
ATOM 700 N N . ASN A 1 86 ? -21.028 1.519 9.750 1.00 78.75 86 ASN A N 1
ATOM 701 C CA . ASN A 1 86 ? -22.371 1.034 9.442 1.00 78.75 86 ASN A CA 1
ATOM 702 C C . ASN A 1 86 ? -22.732 -0.233 10.228 1.00 78.75 86 ASN A C 1
ATOM 704 O O . ASN A 1 86 ? -23.895 -0.402 10.566 1.00 78.75 86 ASN A O 1
ATOM 708 N N . GLY A 1 87 ? -21.764 -1.104 10.534 1.00 73.12 87 GLY A N 1
ATOM 709 C CA . GLY A 1 87 ? -21.990 -2.320 11.325 1.00 73.12 87 GLY A CA 1
ATOM 710 C C . GLY A 1 87 ? -22.159 -2.092 12.833 1.00 73.12 87 GLY A C 1
ATOM 711 O O . GLY A 1 87 ? -22.531 -3.019 13.544 1.00 73.12 87 GLY A O 1
ATOM 712 N N . ILE A 1 88 ? -21.879 -0.881 13.326 1.00 72.50 88 ILE A N 1
ATOM 713 C CA . ILE A 1 88 ? -22.116 -0.468 14.724 1.00 72.50 88 ILE A CA 1
ATOM 714 C C . ILE A 1 88 ? -23.565 0.030 14.924 1.00 72.50 88 ILE A C 1
ATOM 716 O O . ILE A 1 88 ? -23.998 0.241 16.057 1.00 72.50 88 ILE A O 1
ATOM 720 N N . ARG A 1 89 ? -24.313 0.222 13.833 1.00 50.50 89 ARG A N 1
ATOM 721 C CA . ARG A 1 89 ? -25.710 0.670 13.827 1.00 50.50 89 ARG A CA 1
ATOM 722 C C . ARG A 1 89 ? -26.686 -0.490 13.969 1.00 50.50 89 ARG A C 1
ATOM 724 O O . ARG A 1 89 ? -27.727 -0.255 14.618 1.00 50.50 89 ARG A O 1
#

Secondary structure (DSSP, 8-state):
---EEEE-TTS-EEEEEEETTEEEEEEEEEE-SS-TTEEEEEE-SS-S----EEEE-TTS-HHHHHHHHHHHHHHHHHHHHHHHHHHT-